Protein AF-A0A0N8R0T5-F1 (afdb_monomer_lite)

pLDDT: mean 90.36, std 12.37, range [41.5, 98.25]

Secondary structure (DSSP, 8-state):
---------PPPPP-HHHHHHHHHHHHHHHHHHHHHHHHHHHHHHHHHHHHHHHHHHHHHHHHHHHHHHHHHHHHHHHHHHHTT----HHHHHHHHHHHHHHHHHHHHHHHHHHHHHHHHHHHHHHHHHHHHHHHHHHHHHHHHHHHHHHH-

Structure (mmCIF, N/CA/C/O backbone):
data_AF-A0A0N8R0T5-F1
#
_entry.id   AF-A0A0N8R0T5-F1
#
loop_
_atom_site.group_PDB
_atom_site.id
_atom_site.type_symbol
_atom_site.label_atom_id
_atom_site.label_alt_id
_atom_site.label_comp_id
_atom_site.label_asym_id
_atom_site.label_entity_id
_atom_site.label_seq_id
_atom_site.pdbx_PDB_ins_code
_atom_site.Cartn_x
_atom_site.Cartn_y
_atom_site.Cartn_z
_atom_site.occupancy
_atom_site.B_iso_or_equiv
_atom_site.auth_seq_id
_atom_site.auth_comp_id
_atom_site.auth_asym_id
_atom_site.auth_atom_id
_atom_site.pdbx_PDB_model_num
ATOM 1 N N . MET A 1 1 ? 52.052 23.004 -70.214 1.00 41.81 1 MET A N 1
ATOM 2 C CA . MET A 1 1 ? 50.872 22.928 -69.325 1.00 41.81 1 MET A CA 1
ATOM 3 C C . MET A 1 1 ? 50.518 21.465 -69.093 1.00 41.81 1 MET A C 1
ATOM 5 O O . MET A 1 1 ? 50.104 20.808 -70.036 1.00 41.81 1 MET A O 1
ATOM 9 N N . ARG A 1 2 ? 50.732 20.924 -67.887 1.00 41.50 2 ARG A N 1
ATOM 10 C CA . ARG A 1 2 ? 50.269 19.575 -67.515 1.00 41.50 2 ARG A CA 1
ATOM 11 C C . ARG A 1 2 ? 49.044 19.740 -66.617 1.00 41.50 2 ARG A C 1
ATOM 13 O O . ARG A 1 2 ? 49.175 20.275 -65.520 1.00 41.50 2 ARG A O 1
ATOM 20 N N . ARG A 1 3 ? 47.863 19.347 -67.105 1.00 49.53 3 ARG A N 1
ATOM 21 C CA . ARG A 1 3 ? 46.640 19.275 -66.293 1.00 49.53 3 ARG A CA 1
ATOM 22 C C . ARG A 1 3 ? 46.855 18.196 -65.230 1.00 49.53 3 ARG A C 1
ATOM 24 O O . ARG A 1 3 ? 47.060 17.038 -65.580 1.00 49.53 3 ARG A O 1
ATOM 31 N N . ARG A 1 4 ? 46.858 18.582 -63.952 1.00 48.84 4 ARG A N 1
ATOM 32 C CA . ARG A 1 4 ? 46.723 17.628 -62.846 1.00 48.84 4 ARG A CA 1
ATOM 33 C C . ARG A 1 4 ? 45.284 17.127 -62.884 1.00 48.84 4 ARG A C 1
ATOM 35 O O . ARG A 1 4 ? 44.362 17.929 -62.780 1.00 48.84 4 ARG A O 1
ATOM 42 N N . VAL A 1 5 ? 45.116 15.831 -63.114 1.00 53.06 5 VAL A N 1
ATOM 43 C CA . VAL A 1 5 ? 43.836 15.147 -62.933 1.00 53.06 5 VAL A CA 1
ATOM 44 C C . VAL A 1 5 ? 43.548 15.203 -61.438 1.00 53.06 5 VAL A C 1
ATOM 46 O O . VAL A 1 5 ? 44.349 14.709 -60.645 1.00 53.06 5 VAL A O 1
ATOM 49 N N . ALA A 1 6 ? 42.475 15.893 -61.055 1.00 54.03 6 ALA A N 1
ATOM 50 C CA . ALA A 1 6 ? 41.943 15.792 -59.709 1.00 54.03 6 ALA A CA 1
ATOM 51 C C . ALA A 1 6 ? 41.453 14.351 -59.555 1.00 54.03 6 ALA A C 1
ATOM 53 O O . ALA A 1 6 ? 40.528 13.933 -60.247 1.00 54.03 6 ALA A O 1
ATOM 54 N N . VAL A 1 7 ? 42.150 13.574 -58.733 1.00 52.03 7 VAL A N 1
ATOM 55 C CA . VAL A 1 7 ? 41.613 12.315 -58.231 1.00 52.03 7 VAL A CA 1
ATOM 56 C C . VAL A 1 7 ? 40.496 12.736 -57.287 1.00 52.03 7 VAL A C 1
ATOM 58 O O . VAL A 1 7 ? 40.773 13.296 -56.230 1.00 52.03 7 VAL A O 1
ATOM 61 N N . GLU A 1 8 ? 39.247 12.578 -57.719 1.00 55.41 8 GLU A N 1
ATOM 62 C CA . GLU A 1 8 ? 38.118 12.566 -56.795 1.00 55.41 8 GLU A CA 1
ATOM 63 C C . GLU A 1 8 ? 38.372 11.394 -55.845 1.00 55.41 8 GLU A C 1
ATOM 65 O O . GLU A 1 8 ? 38.273 10.231 -56.238 1.00 55.41 8 GLU A O 1
ATOM 70 N N . GLU A 1 9 ? 38.807 11.695 -54.620 1.00 52.06 9 GLU A N 1
ATOM 71 C CA . GLU A 1 9 ? 38.761 10.733 -53.525 1.00 52.06 9 GLU A CA 1
ATOM 72 C C . GLU A 1 9 ? 37.296 10.324 -53.383 1.00 52.06 9 GLU A C 1
ATOM 74 O O . GLU A 1 9 ? 36.456 11.116 -52.952 1.00 52.06 9 GLU A O 1
ATOM 79 N N . ALA A 1 10 ? 36.978 9.107 -53.831 1.00 58.31 10 ALA A N 1
ATOM 80 C CA . ALA A 1 10 ? 35.689 8.497 -53.569 1.00 58.31 10 ALA A CA 1
ATOM 81 C C . ALA A 1 10 ? 35.437 8.589 -52.061 1.00 58.31 10 ALA A C 1
ATOM 83 O O . ALA A 1 10 ? 36.314 8.242 -51.263 1.00 58.31 10 ALA A O 1
ATOM 84 N N . ALA A 1 11 ? 34.268 9.113 -51.684 1.00 60.59 11 ALA A N 1
ATOM 85 C CA . ALA A 1 11 ? 33.864 9.173 -50.289 1.00 60.59 11 ALA A CA 1
ATOM 86 C C . ALA A 1 11 ? 34.040 7.774 -49.670 1.00 60.59 11 ALA A C 1
ATOM 88 O O . ALA A 1 11 ? 33.694 6.792 -50.331 1.00 60.59 11 ALA A O 1
ATOM 89 N N . PRO A 1 12 ? 34.614 7.666 -48.459 1.00 63.25 12 PRO A N 1
ATOM 90 C CA . PRO A 1 12 ? 34.805 6.372 -47.821 1.00 63.25 12 PRO A CA 1
ATOM 91 C C . PRO A 1 12 ? 33.465 5.635 -47.758 1.00 63.25 12 PRO A C 1
ATOM 93 O O . PRO A 1 12 ? 32.449 6.243 -47.411 1.00 63.25 12 PRO A O 1
ATOM 96 N N . ASP A 1 13 ? 33.474 4.349 -48.117 1.00 65.69 13 ASP A N 1
ATOM 97 C CA . ASP A 1 13 ? 32.289 3.498 -48.025 1.00 65.69 13 ASP A CA 1
ATOM 98 C C . ASP A 1 13 ? 31.698 3.586 -46.604 1.00 65.69 13 ASP A C 1
ATOM 100 O O . ASP A 1 13 ? 32.456 3.647 -45.626 1.00 65.69 13 ASP A O 1
ATOM 104 N N . PRO A 1 14 ? 30.360 3.629 -46.466 1.00 69.56 14 PRO A N 1
ATOM 105 C CA . PRO A 1 14 ? 29.713 3.727 -45.165 1.00 69.56 14 PRO A CA 1
ATOM 106 C C . PRO A 1 14 ? 30.137 2.554 -44.274 1.00 69.56 14 PRO A C 1
ATOM 108 O O . PRO A 1 14 ? 30.168 1.406 -44.717 1.00 69.56 14 PRO A O 1
ATOM 111 N N . ASP A 1 15 ? 30.488 2.850 -43.019 1.00 84.69 15 ASP A N 1
ATOM 112 C CA . ASP A 1 15 ? 30.869 1.831 -42.043 1.00 84.69 15 ASP A CA 1
ATOM 113 C C . ASP A 1 15 ? 29.647 0.943 -41.732 1.00 84.69 15 ASP A C 1
ATOM 115 O O . ASP A 1 15 ? 28.716 1.399 -41.057 1.00 84.69 15 ASP A O 1
ATOM 119 N N . PRO A 1 16 ? 29.637 -0.334 -42.160 1.00 85.50 16 PRO A N 1
ATOM 120 C CA . PRO A 1 16 ? 28.480 -1.209 -41.990 1.00 85.50 16 PRO A CA 1
ATOM 121 C C . PRO A 1 16 ? 28.157 -1.472 -40.512 1.00 85.50 16 PRO A C 1
ATOM 123 O O . PRO A 1 16 ? 27.024 -1.818 -40.174 1.00 85.50 16 PRO A O 1
ATOM 126 N N . GLN A 1 17 ? 29.129 -1.305 -39.606 1.00 86.69 17 GLN A N 1
ATOM 127 C CA . GLN A 1 17 ? 28.897 -1.429 -38.167 1.00 86.69 17 GLN A CA 1
ATOM 128 C C . GLN A 1 17 ? 28.142 -0.218 -37.617 1.00 86.69 17 GLN A C 1
ATOM 130 O O . GLN A 1 17 ? 27.284 -0.372 -36.744 1.00 86.69 17 GLN A O 1
ATOM 135 N N . ARG A 1 18 ? 28.419 0.979 -38.146 1.00 88.50 18 ARG A N 1
ATOM 136 C CA . ARG A 1 18 ? 27.694 2.207 -37.802 1.00 88.50 18 ARG A CA 1
ATOM 137 C C . ARG A 1 18 ? 26.241 2.122 -38.260 1.00 88.50 18 ARG A C 1
ATOM 139 O O . ARG A 1 18 ? 25.353 2.412 -37.461 1.00 88.50 18 ARG A O 1
ATOM 146 N N . ASP A 1 19 ? 25.996 1.657 -39.482 1.00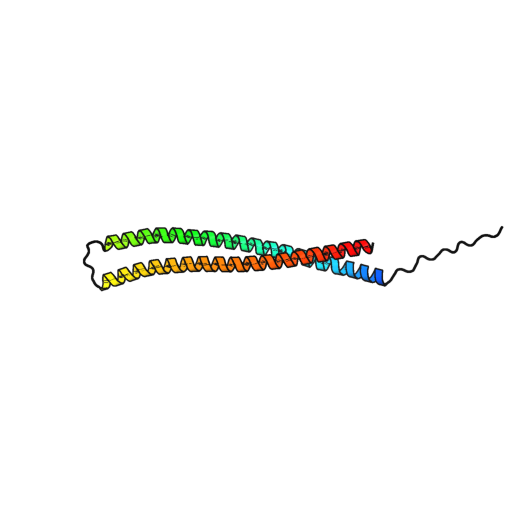 88.88 19 ASP A N 1
ATOM 147 C CA . ASP A 1 19 ? 24.640 1.510 -40.026 1.00 88.88 19 ASP A CA 1
ATOM 148 C C . ASP A 1 19 ? 23.815 0.493 -39.226 1.00 88.88 19 ASP A C 1
ATOM 150 O O . ASP A 1 19 ? 22.692 0.785 -38.808 1.00 88.88 19 ASP A O 1
ATOM 154 N N . ALA A 1 20 ? 24.407 -0.658 -38.887 1.00 91.31 20 ALA A N 1
ATOM 155 C CA . ALA A 1 20 ? 23.764 -1.647 -38.024 1.00 91.31 20 ALA A CA 1
ATOM 156 C C . ALA A 1 20 ? 23.421 -1.077 -36.633 1.00 91.31 20 ALA A C 1
ATOM 158 O O . ALA A 1 20 ? 22.355 -1.361 -36.082 1.00 91.31 20 ALA A O 1
ATOM 159 N N . LEU A 1 21 ? 24.294 -0.246 -36.049 1.00 92.38 21 LEU A N 1
ATOM 160 C CA . LEU A 1 21 ? 24.018 0.421 -34.773 1.00 92.38 21 LEU A CA 1
ATOM 161 C C . LEU A 1 21 ? 22.876 1.439 -34.886 1.00 92.38 21 LEU A C 1
ATOM 163 O O . LEU A 1 21 ? 22.040 1.504 -33.982 1.00 92.38 21 LEU A O 1
ATOM 167 N N . VAL A 1 22 ? 22.804 2.199 -35.982 1.00 93.62 22 VAL A N 1
ATOM 168 C CA . VAL A 1 22 ? 21.697 3.131 -36.250 1.00 93.62 22 VAL A CA 1
ATOM 169 C C . VAL A 1 22 ? 20.369 2.378 -36.341 1.00 93.62 22 VAL A C 1
ATOM 171 O O . VAL A 1 22 ? 19.400 2.775 -35.689 1.00 93.62 22 VAL A O 1
ATOM 174 N N . GLU A 1 23 ? 20.327 1.257 -37.064 1.00 93.81 23 GLU A N 1
ATOM 175 C CA . GLU A 1 23 ? 19.136 0.406 -37.154 1.00 93.81 23 GLU A CA 1
ATOM 176 C C . GLU A 1 23 ? 18.722 -0.151 -35.786 1.00 93.81 23 GLU A C 1
ATOM 178 O O . GLU A 1 23 ? 17.553 -0.070 -35.399 1.00 93.81 23 GLU A O 1
ATOM 183 N N . VAL A 1 24 ? 19.677 -0.655 -34.998 1.00 94.56 24 VAL A N 1
ATOM 184 C CA . VAL A 1 24 ? 19.407 -1.160 -33.643 1.00 94.56 24 VAL A CA 1
ATOM 185 C C . VAL A 1 24 ? 18.849 -0.057 -32.738 1.00 94.56 24 VAL A C 1
ATOM 187 O O . VAL A 1 24 ? 17.884 -0.290 -32.005 1.00 94.56 24 VAL A O 1
ATOM 190 N N . VAL A 1 25 ? 19.406 1.155 -32.787 1.00 94.69 25 VAL A N 1
ATOM 191 C CA . VAL A 1 25 ? 18.906 2.303 -32.014 1.00 94.69 25 VAL A CA 1
ATOM 192 C C . VAL A 1 25 ? 17.495 2.694 -32.465 1.00 94.69 25 VAL A C 1
ATOM 194 O O . VAL A 1 25 ? 16.630 2.928 -31.612 1.00 94.69 25 VAL A O 1
ATOM 197 N N . ALA A 1 26 ? 17.230 2.710 -33.773 1.00 94.62 26 ALA A N 1
ATOM 198 C CA . ALA A 1 26 ? 15.909 2.995 -34.329 1.00 94.62 26 ALA A CA 1
ATOM 199 C C . ALA A 1 26 ? 14.858 1.965 -33.876 1.00 94.62 26 ALA A C 1
ATOM 201 O O . ALA A 1 26 ? 13.737 2.343 -33.534 1.00 94.62 26 ALA A O 1
ATOM 202 N N . LEU A 1 27 ? 15.230 0.685 -33.785 1.00 96.06 27 LEU A N 1
ATOM 203 C CA . LEU A 1 27 ? 14.354 -0.388 -33.305 1.00 96.06 27 LEU A CA 1
ATOM 204 C C . LEU A 1 27 ? 14.127 -0.350 -31.784 1.00 96.06 27 LEU A C 1
ATOM 206 O O . LEU A 1 27 ? 13.003 -0.534 -31.312 1.00 96.06 27 LEU A O 1
ATOM 210 N N . LEU A 1 28 ? 15.177 -0.117 -30.990 1.00 95.94 28 LEU A N 1
ATOM 211 C CA . LEU A 1 28 ? 15.097 -0.183 -29.525 1.00 95.94 28 LEU A CA 1
ATOM 212 C C . LEU A 1 28 ? 14.408 1.028 -28.891 1.00 95.94 28 LEU A C 1
ATOM 214 O O . LEU A 1 28 ? 13.765 0.880 -27.847 1.00 95.94 28 LEU A O 1
ATOM 218 N N . THR A 1 29 ? 14.530 2.212 -29.493 1.00 95.81 29 THR A N 1
ATOM 219 C CA . THR A 1 29 ? 13.958 3.460 -28.960 1.00 95.81 29 THR A CA 1
ATOM 220 C C . THR A 1 29 ? 12.446 3.360 -28.696 1.00 95.81 29 THR A C 1
ATOM 222 O O . THR A 1 29 ? 12.052 3.489 -27.532 1.00 95.81 29 THR A O 1
ATOM 225 N N . PRO A 1 30 ? 11.583 3.037 -29.684 1.00 97.06 30 PRO A N 1
ATOM 226 C CA . PRO A 1 30 ? 10.135 2.977 -29.463 1.00 97.06 30 PRO A CA 1
ATOM 227 C C . PRO A 1 30 ? 9.728 1.883 -28.464 1.00 97.06 30 PRO A C 1
ATOM 229 O O . PRO A 1 30 ? 8.780 2.053 -27.692 1.00 97.06 30 PRO A O 1
ATOM 232 N N . LEU A 1 31 ? 10.461 0.763 -28.417 1.00 96.56 31 LEU A N 1
ATOM 233 C CA . LEU A 1 31 ? 10.217 -0.307 -27.445 1.00 96.56 31 LEU A CA 1
ATOM 234 C C . LEU A 1 31 ? 10.471 0.170 -26.010 1.00 96.56 31 LEU A C 1
ATOM 236 O O . LEU A 1 31 ? 9.667 -0.089 -25.107 1.00 96.56 31 LEU A O 1
ATOM 240 N N . ARG A 1 32 ? 11.569 0.899 -25.792 1.00 96.50 32 ARG A N 1
ATOM 241 C CA . ARG A 1 32 ? 11.909 1.447 -24.475 1.00 96.50 32 ARG A CA 1
ATOM 242 C C . ARG A 1 32 ? 11.005 2.607 -24.073 1.00 96.50 32 ARG A C 1
ATOM 244 O O . ARG A 1 32 ? 10.645 2.693 -22.901 1.00 96.50 32 ARG A O 1
ATOM 251 N N . GLU A 1 33 ? 10.568 3.441 -25.013 1.00 97.38 33 GLU A N 1
ATOM 252 C CA . GLU A 1 33 ? 9.568 4.485 -24.755 1.00 97.38 33 GLU A CA 1
ATOM 253 C C . GLU A 1 33 ? 8.236 3.881 -24.318 1.00 97.38 33 GLU A C 1
ATOM 255 O O . GLU A 1 33 ? 7.663 4.302 -23.311 1.00 97.38 33 GLU A O 1
ATOM 260 N N . ARG A 1 34 ? 7.776 2.825 -25.000 1.00 97.62 34 ARG A N 1
ATOM 261 C CA . ARG A 1 34 ? 6.574 2.089 -24.596 1.00 97.62 34 ARG A CA 1
ATOM 262 C C . ARG A 1 34 ? 6.716 1.509 -23.189 1.00 97.62 34 ARG A C 1
ATOM 264 O O . ARG A 1 34 ? 5.780 1.619 -22.395 1.00 97.62 34 ARG A O 1
ATOM 271 N N . ARG A 1 35 ? 7.872 0.919 -22.859 1.00 96.62 35 ARG A N 1
ATOM 272 C CA . ARG A 1 35 ? 8.141 0.396 -21.508 1.00 96.62 35 ARG A CA 1
ATOM 273 C C . ARG A 1 35 ? 8.125 1.511 -20.461 1.00 96.62 35 ARG A C 1
ATOM 275 O O . ARG A 1 35 ? 7.453 1.343 -19.446 1.00 96.62 35 ARG A O 1
ATOM 282 N N . LYS A 1 36 ? 8.782 2.646 -20.722 1.00 97.56 36 LYS A N 1
ATOM 283 C CA . LYS A 1 36 ? 8.767 3.826 -19.843 1.00 97.56 36 LYS A CA 1
ATOM 284 C C . LYS A 1 36 ? 7.336 4.305 -19.595 1.00 97.56 36 LYS A C 1
ATOM 286 O O . LYS A 1 36 ? 6.925 4.405 -18.447 1.00 97.56 36 LYS A O 1
ATOM 291 N N . ASN A 1 37 ? 6.552 4.511 -20.653 1.00 97.88 37 ASN A N 1
ATOM 292 C CA . ASN A 1 37 ? 5.168 4.981 -20.546 1.00 97.88 37 ASN A CA 1
ATOM 293 C C . ASN A 1 37 ? 4.287 3.995 -19.757 1.00 97.88 37 ASN A C 1
ATOM 295 O O . ASN A 1 37 ? 3.426 4.403 -18.983 1.00 97.88 37 ASN A O 1
ATOM 299 N N . SER A 1 38 ? 4.508 2.687 -19.925 1.00 98.06 38 SER A N 1
ATOM 300 C CA . SER A 1 38 ? 3.826 1.664 -19.126 1.00 98.06 38 SER A CA 1
ATOM 301 C C . SER A 1 38 ? 4.198 1.746 -17.644 1.00 98.06 38 SER A C 1
ATOM 303 O O . SER A 1 38 ? 3.324 1.575 -16.799 1.00 98.06 38 SER A O 1
ATOM 305 N N . LEU A 1 39 ? 5.468 1.994 -17.319 1.00 97.94 39 LEU A N 1
ATOM 306 C CA . LEU A 1 39 ? 5.926 2.155 -15.939 1.00 97.94 39 LEU A CA 1
ATOM 307 C C . LEU A 1 39 ? 5.415 3.457 -15.314 1.00 97.94 39 LEU A C 1
ATOM 309 O O . LEU A 1 39 ? 5.032 3.452 -14.153 1.00 97.94 39 LEU A O 1
ATOM 313 N N . GLU A 1 40 ? 5.326 4.546 -16.079 1.00 98.06 40 GLU A N 1
ATOM 314 C CA . GLU A 1 40 ? 4.719 5.803 -15.620 1.00 98.06 40 GLU A CA 1
ATOM 315 C C . GLU A 1 40 ? 3.245 5.621 -15.244 1.00 98.06 40 GLU A C 1
ATOM 317 O O . GLU A 1 40 ? 2.808 6.154 -14.226 1.00 98.06 40 GLU A O 1
ATOM 322 N N . ARG A 1 41 ? 2.486 4.845 -16.031 1.00 98.19 41 ARG A N 1
ATOM 323 C CA . ARG A 1 41 ? 1.096 4.491 -15.696 1.00 98.19 41 ARG A CA 1
ATOM 324 C C . ARG A 1 41 ? 1.025 3.688 -14.405 1.00 98.19 41 ARG A C 1
ATOM 326 O O . ARG A 1 41 ? 0.312 4.098 -13.498 1.00 98.19 41 ARG A O 1
ATOM 333 N N . ARG A 1 42 ? 1.841 2.636 -14.283 1.00 97.56 42 ARG A N 1
ATOM 334 C CA . ARG A 1 42 ? 1.920 1.837 -13.052 1.00 97.56 42 ARG A CA 1
ATOM 335 C C . ARG A 1 42 ? 2.276 2.701 -11.841 1.00 97.56 42 ARG A C 1
ATOM 337 O O . ARG A 1 42 ? 1.597 2.618 -10.836 1.00 97.56 42 ARG A O 1
ATOM 344 N N . CYS A 1 43 ? 3.259 3.601 -11.935 1.00 97.44 43 CYS A N 1
ATOM 345 C CA . CYS A 1 43 ? 3.580 4.531 -10.843 1.00 97.44 43 CYS A CA 1
ATOM 346 C C . CYS A 1 43 ? 2.368 5.361 -10.389 1.00 97.44 43 CYS A C 1
ATOM 348 O O . CYS A 1 43 ? 2.204 5.584 -9.193 1.00 97.44 43 CYS A O 1
ATOM 350 N N . ARG A 1 44 ? 1.536 5.835 -11.327 1.00 97.56 44 ARG A N 1
ATOM 351 C CA . ARG A 1 44 ? 0.313 6.585 -10.995 1.00 97.56 44 ARG A CA 1
ATOM 352 C C . ARG A 1 44 ? -0.713 5.690 -10.308 1.00 97.56 44 ARG A C 1
ATOM 354 O O . ARG A 1 44 ? -1.240 6.083 -9.278 1.00 97.56 44 ARG A O 1
ATOM 361 N N . GLU A 1 45 ? -0.934 4.490 -10.834 1.00 97.44 45 GLU A N 1
ATOM 362 C CA . GLU A 1 45 ? -1.853 3.500 -10.258 1.00 97.44 45 GLU A CA 1
ATOM 363 C C . GLU A 1 45 ? -1.446 3.112 -8.826 1.00 97.44 45 GLU A C 1
ATOM 365 O O . GLU A 1 45 ? -2.275 3.133 -7.919 1.00 97.44 45 GLU A O 1
ATOM 370 N N . GLU A 1 46 ? -0.159 2.833 -8.595 1.00 97.00 46 GLU A N 1
ATOM 371 C CA . GLU A 1 46 ? 0.373 2.516 -7.264 1.00 97.00 46 GLU A CA 1
ATOM 372 C C . GLU A 1 46 ? 0.184 3.694 -6.292 1.00 97.00 46 GLU A C 1
ATOM 374 O O . GLU A 1 46 ? -0.193 3.491 -5.137 1.00 97.00 46 GLU A O 1
ATOM 379 N N . GLN A 1 47 ? 0.394 4.931 -6.758 1.00 96.88 47 GLN A N 1
ATOM 380 C CA . GLN A 1 47 ? 0.205 6.137 -5.950 1.00 96.88 47 GLN A CA 1
ATOM 381 C C . GLN A 1 47 ? -1.272 6.385 -5.612 1.00 96.88 47 GLN A C 1
ATOM 383 O O . GLN A 1 47 ? -1.589 6.713 -4.470 1.00 96.88 47 GLN A O 1
ATOM 388 N N . GLU A 1 48 ? -2.177 6.205 -6.576 1.00 97.75 48 GLU A N 1
ATOM 389 C CA . GLU A 1 48 ? -3.621 6.282 -6.340 1.00 97.75 48 GLU A CA 1
ATOM 390 C C . GLU A 1 48 ? -4.070 5.232 -5.322 1.00 97.75 48 GLU A C 1
ATOM 392 O O . GLU A 1 48 ? -4.868 5.532 -4.432 1.00 97.75 48 GLU A O 1
ATOM 397 N N . GLN A 1 49 ? -3.536 4.013 -5.418 1.00 96.81 49 GLN A N 1
ATOM 398 C CA . GLN A 1 49 ? -3.851 2.945 -4.480 1.00 96.81 49 GLN A CA 1
ATOM 399 C C . GLN A 1 49 ? -3.375 3.277 -3.060 1.00 96.81 49 GLN A C 1
ATOM 401 O O . GLN A 1 49 ? -4.137 3.088 -2.115 1.00 96.81 49 GLN A O 1
ATOM 406 N N . ILE A 1 50 ? -2.171 3.839 -2.904 1.00 98.19 50 ILE A N 1
ATOM 407 C CA . ILE A 1 50 ? -1.678 4.340 -1.610 1.00 98.19 50 ILE A CA 1
ATOM 408 C C . ILE A 1 50 ? -2.648 5.373 -1.028 1.00 98.19 50 ILE A C 1
ATOM 410 O O . ILE A 1 50 ? -3.035 5.251 0.132 1.00 98.19 50 ILE A O 1
ATOM 414 N N . SER A 1 51 ? -3.090 6.351 -1.824 1.00 97.94 51 SER A N 1
ATOM 415 C CA . SER A 1 51 ? -4.031 7.378 -1.357 1.00 97.94 51 SER A CA 1
ATOM 416 C C . SER A 1 51 ? -5.384 6.797 -0.940 1.00 97.94 51 SER A C 1
ATOM 418 O O . SER A 1 51 ? -5.940 7.205 0.077 1.00 97.94 51 SER A O 1
ATOM 420 N N . ARG A 1 52 ? -5.906 5.806 -1.674 1.00 97.69 52 ARG A N 1
ATOM 421 C CA . ARG A 1 52 ? -7.143 5.102 -1.289 1.00 97.69 52 ARG A CA 1
ATOM 422 C C . ARG A 1 52 ? -6.985 4.350 0.030 1.00 97.69 52 ARG A C 1
ATOM 424 O O . ARG A 1 52 ? -7.890 4.378 0.855 1.00 97.69 52 ARG A O 1
ATOM 431 N N . MET A 1 53 ? -5.846 3.695 0.235 1.00 97.38 53 MET A N 1
ATOM 432 C CA . MET A 1 53 ? -5.567 2.962 1.471 1.00 97.38 53 MET A CA 1
ATOM 433 C C . MET A 1 53 ? -5.391 3.895 2.667 1.00 97.38 53 MET A C 1
ATOM 435 O O . MET A 1 53 ? -5.887 3.589 3.744 1.00 97.38 53 MET A O 1
ATOM 439 N N . GLN A 1 54 ? -4.750 5.049 2.475 1.00 98.06 54 GLN A N 1
ATOM 440 C CA . GLN A 1 54 ? -4.659 6.088 3.505 1.00 98.06 5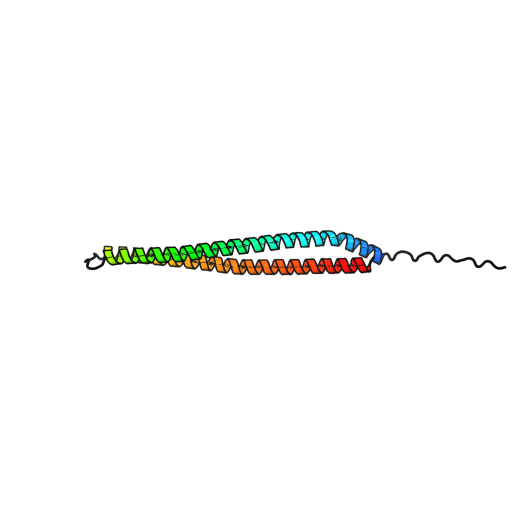4 GLN A CA 1
ATOM 441 C C . GLN A 1 54 ? -6.050 6.572 3.926 1.00 98.06 54 GLN A C 1
ATOM 443 O O . GLN A 1 54 ? -6.349 6.576 5.115 1.00 98.06 54 GLN A O 1
ATOM 448 N N . ALA A 1 55 ? -6.933 6.862 2.966 1.00 97.94 55 ALA A N 1
ATOM 449 C CA . ALA A 1 55 ? -8.315 7.230 3.268 1.00 97.94 55 ALA A CA 1
ATOM 450 C C . ALA A 1 55 ? -9.077 6.110 4.006 1.00 97.94 55 ALA A C 1
ATOM 452 O O . ALA A 1 55 ? -9.848 6.382 4.921 1.00 97.94 55 ALA A O 1
ATOM 453 N N . ALA A 1 56 ? -8.851 4.842 3.646 1.00 97.38 56 ALA A N 1
ATOM 454 C CA . ALA A 1 56 ? -9.455 3.708 4.347 1.00 97.38 56 ALA A CA 1
ATOM 455 C C . ALA A 1 56 ? -8.953 3.574 5.797 1.00 97.38 56 ALA A C 1
ATOM 457 O O . ALA A 1 56 ? -9.744 3.277 6.688 1.00 97.38 56 ALA A O 1
ATOM 458 N N . ILE A 1 57 ? -7.663 3.826 6.045 1.00 97.94 57 ILE A N 1
ATOM 459 C CA . ILE A 1 57 ? -7.093 3.850 7.400 1.00 97.94 57 ILE A CA 1
ATOM 460 C C . ILE A 1 57 ? -7.714 4.983 8.217 1.00 97.94 57 ILE A C 1
ATOM 462 O O . ILE A 1 57 ? -8.162 4.732 9.331 1.00 97.94 57 ILE A O 1
ATOM 466 N N . GLU A 1 58 ? -7.809 6.192 7.659 1.00 97.44 58 GLU A N 1
ATOM 467 C CA . GLU A 1 58 ? -8.436 7.336 8.334 1.00 97.44 58 GLU A CA 1
ATOM 468 C C . GLU A 1 58 ? -9.887 7.033 8.739 1.00 97.44 58 GLU A C 1
ATOM 470 O O . GLU A 1 58 ? -10.299 7.342 9.857 1.00 97.44 58 GLU A O 1
ATOM 475 N N . LEU A 1 59 ? -10.656 6.386 7.859 1.00 97.50 59 LEU A N 1
ATOM 476 C CA . LEU A 1 59 ? -12.022 5.955 8.165 1.00 97.50 59 LEU A CA 1
ATOM 477 C C . LEU A 1 59 ? -12.050 4.895 9.276 1.00 97.50 59 LEU A C 1
ATOM 479 O O . LEU A 1 59 ? -12.811 5.039 10.230 1.00 97.50 59 LEU A O 1
ATOM 483 N N . ALA A 1 60 ? -11.193 3.874 9.210 1.00 96.31 60 ALA A N 1
ATOM 484 C CA . ALA A 1 60 ? -11.118 2.836 10.241 1.00 96.31 60 ALA A CA 1
ATOM 485 C C . ALA A 1 60 ? -10.699 3.401 11.615 1.00 96.31 60 ALA A C 1
ATOM 487 O O . ALA A 1 60 ? -11.171 2.952 12.661 1.00 96.31 60 ALA A O 1
ATOM 488 N N . GLU A 1 61 ? -9.821 4.406 11.635 1.00 95.81 61 GLU A N 1
ATOM 489 C CA . GLU A 1 61 ? -9.436 5.121 12.853 1.00 95.81 61 GLU A CA 1
ATOM 490 C C . GLU A 1 61 ? -10.599 5.940 13.427 1.00 95.81 61 GLU A C 1
ATOM 492 O O . GLU A 1 61 ? -10.815 5.928 14.642 1.00 95.81 61 GLU A O 1
ATOM 497 N N . GLN A 1 62 ? -11.388 6.601 12.576 1.00 96.31 62 GLN A N 1
ATOM 498 C CA . GLN A 1 62 ? -12.607 7.300 12.997 1.00 96.31 62 GLN A CA 1
ATOM 499 C C . GLN A 1 62 ? -13.634 6.326 13.585 1.00 96.31 62 GLN A C 1
ATOM 501 O O . GLN A 1 62 ? -14.172 6.584 14.662 1.00 96.31 62 GLN A O 1
ATOM 506 N N . GLU A 1 63 ? -13.849 5.179 12.940 1.00 94.88 63 GLU A N 1
ATOM 507 C CA . GLU A 1 63 ? -14.722 4.118 13.451 1.00 94.88 63 GLU A CA 1
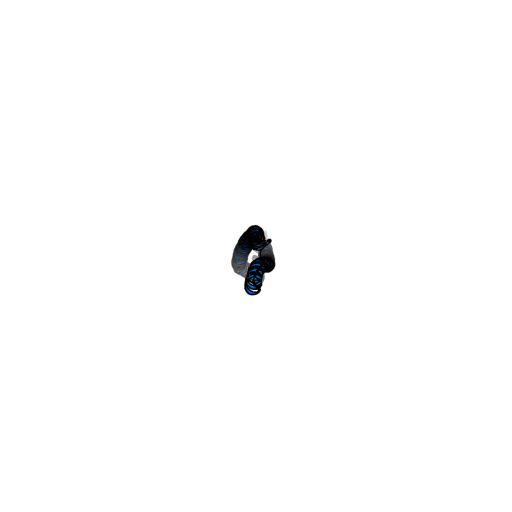ATOM 508 C C . GLU A 1 63 ? -14.259 3.614 14.823 1.00 94.88 63 GLU A C 1
ATOM 510 O O . GLU A 1 63 ? -15.080 3.462 15.726 1.00 94.88 63 GLU A O 1
ATOM 515 N N . CYS A 1 64 ? -12.950 3.436 15.034 1.00 94.69 64 CYS A N 1
ATOM 516 C CA . CYS A 1 64 ? -12.398 3.079 16.344 1.00 94.69 64 CYS A CA 1
ATOM 517 C C . CYS A 1 64 ? -12.715 4.122 17.428 1.00 94.69 64 CYS A C 1
ATOM 519 O O . CYS A 1 64 ? -12.982 3.765 18.580 1.00 94.69 64 CYS A O 1
ATOM 521 N N . VAL A 1 65 ? -12.647 5.414 17.091 1.00 94.94 65 VAL A N 1
ATOM 522 C CA . VAL A 1 65 ? -12.928 6.508 18.033 1.00 94.94 65 VAL A CA 1
ATOM 523 C C . VAL A 1 65 ? -14.413 6.557 18.388 1.00 94.94 65 VAL A C 1
ATOM 525 O O . VAL A 1 65 ? -14.752 6.671 19.572 1.00 94.94 65 VAL A O 1
ATOM 528 N N . GLU A 1 66 ? -15.289 6.446 17.392 1.00 94.81 66 GLU A N 1
ATOM 529 C CA . GLU A 1 66 ? -16.738 6.439 17.604 1.00 94.81 66 GLU A CA 1
ATOM 530 C C . GLU A 1 66 ? -17.193 5.194 18.374 1.00 94.81 66 GLU A C 1
ATOM 532 O O . GLU A 1 66 ? -17.948 5.315 19.341 1.00 94.81 66 GLU A O 1
ATOM 537 N N . ASP A 1 67 ? -16.657 4.015 18.050 1.00 94.06 67 ASP A N 1
ATOM 538 C CA . ASP A 1 67 ? -16.947 2.777 18.779 1.00 94.06 67 ASP A CA 1
ATOM 539 C C . ASP A 1 67 ? -16.511 2.880 20.247 1.00 94.06 67 ASP A C 1
ATOM 541 O O . ASP A 1 67 ? -17.277 2.571 21.156 1.00 94.06 67 ASP A O 1
ATOM 545 N N . LEU A 1 68 ? -15.332 3.446 20.521 1.00 93.50 68 LEU A N 1
ATOM 546 C CA . LEU A 1 68 ? -14.871 3.692 21.889 1.00 93.50 68 LEU A CA 1
ATOM 547 C C . LEU A 1 68 ? -15.771 4.686 22.643 1.00 93.50 68 LEU A C 1
ATOM 549 O O . LEU A 1 68 ? -15.959 4.565 23.862 1.00 93.50 68 LEU A O 1
ATOM 553 N N . ARG A 1 69 ? -16.343 5.678 21.952 1.00 94.50 69 ARG A N 1
ATOM 554 C CA . ARG A 1 69 ? -17.321 6.603 22.539 1.00 94.50 69 ARG A CA 1
ATOM 555 C C . ARG A 1 69 ? -18.620 5.875 22.884 1.00 94.50 69 ARG A C 1
ATOM 557 O O . ARG A 1 69 ? -19.104 6.039 24.007 1.00 94.50 69 ARG A O 1
ATOM 564 N N . GLN A 1 70 ? -19.148 5.077 21.959 1.00 93.12 70 GLN A N 1
ATOM 565 C CA . GLN A 1 70 ? -20.360 4.283 22.151 1.00 93.12 70 GLN A CA 1
ATOM 566 C C . GLN A 1 70 ? -20.175 3.261 23.279 1.00 93.12 70 GLN A C 1
ATOM 568 O O . GLN A 1 70 ? -20.950 3.251 24.234 1.00 93.12 70 GLN A O 1
ATOM 573 N N . GLN A 1 71 ? -19.070 2.518 23.261 1.00 92.81 71 GLN A N 1
ATOM 574 C CA . GLN A 1 71 ? -18.693 1.562 24.296 1.00 92.81 71 GLN A CA 1
ATOM 575 C C . GLN A 1 71 ? -18.686 2.210 25.685 1.00 92.81 71 GLN A C 1
ATOM 577 O O . GLN A 1 71 ? -19.216 1.656 26.644 1.00 92.81 71 GLN A O 1
ATOM 582 N N . ARG A 1 72 ? -18.118 3.414 25.834 1.00 93.50 72 ARG A N 1
ATOM 583 C CA . ARG A 1 72 ? -18.131 4.131 27.123 1.00 93.50 72 ARG A CA 1
ATOM 584 C C . ARG A 1 72 ? -19.544 4.469 27.599 1.00 93.50 72 ARG A C 1
ATOM 586 O O . ARG A 1 72 ? -19.761 4.512 28.808 1.00 93.50 72 ARG A O 1
ATOM 593 N N . GLN A 1 73 ? -20.475 4.763 26.695 1.00 94.44 73 GLN A N 1
ATOM 594 C CA . GLN A 1 73 ? -21.871 5.034 27.046 1.00 94.44 73 GLN A CA 1
ATOM 595 C C . GLN A 1 73 ? -22.597 3.747 27.443 1.00 94.44 73 GLN A C 1
ATOM 597 O O . GLN A 1 73 ? -23.255 3.721 28.481 1.00 94.44 73 GLN A O 1
ATOM 602 N N . GLU A 1 74 ? -22.410 2.674 26.679 1.00 91.56 74 GLU A N 1
ATOM 603 C CA . GLU A 1 74 ? -23.006 1.363 26.944 1.00 91.56 74 GLU A CA 1
ATOM 604 C C . GLU A 1 74 ? -22.501 0.776 28.264 1.00 91.56 74 GLU A C 1
ATOM 606 O O . GLU A 1 74 ? -23.307 0.402 29.111 1.00 91.56 74 GLU A O 1
ATOM 611 N N . ARG A 1 75 ? -21.188 0.828 28.528 1.00 91.88 75 ARG A N 1
ATOM 612 C CA . ARG A 1 75 ? -20.607 0.410 29.817 1.00 91.88 75 ARG A CA 1
ATOM 613 C C . ARG A 1 75 ? -21.167 1.198 31.000 1.00 91.88 75 ARG A C 1
ATOM 615 O O . ARG A 1 75 ? -21.435 0.621 32.051 1.00 91.88 75 ARG A O 1
ATOM 622 N N . LYS A 1 76 ? -21.374 2.513 30.848 1.00 92.31 76 LYS A N 1
ATOM 623 C CA . LYS A 1 76 ? -22.013 3.340 31.888 1.00 92.31 76 LYS A CA 1
ATOM 624 C C . LYS A 1 76 ? -23.464 2.926 32.123 1.00 92.31 76 LYS A C 1
ATOM 626 O O . LYS A 1 76 ? -23.871 2.817 33.273 1.00 92.31 76 LYS A O 1
ATOM 631 N N . ALA A 1 77 ? -24.230 2.686 31.060 1.00 90.75 77 ALA A N 1
ATOM 632 C CA . ALA A 1 77 ? -25.613 2.230 31.170 1.00 90.75 77 ALA A CA 1
ATOM 633 C C . ALA A 1 77 ? -25.702 0.850 31.845 1.00 90.75 77 ALA A C 1
ATOM 635 O O . ALA A 1 77 ? -26.512 0.669 32.751 1.00 90.75 77 ALA A O 1
ATOM 636 N N . LEU A 1 78 ? -24.827 -0.086 31.466 1.00 87.94 78 LEU A N 1
ATOM 637 C CA . LEU A 1 78 ? -24.723 -1.411 32.080 1.00 87.94 78 LEU A CA 1
ATOM 638 C C . LEU A 1 78 ? -24.358 -1.332 33.566 1.00 87.94 78 LEU A C 1
ATOM 640 O O . LEU A 1 78 ? -24.939 -2.045 34.381 1.00 87.94 78 LEU A O 1
ATOM 644 N N . ALA A 1 79 ? -23.426 -0.450 33.938 1.00 87.94 79 ALA A N 1
ATOM 645 C CA . ALA A 1 79 ? -23.062 -0.233 35.335 1.00 87.94 79 ALA A CA 1
ATOM 646 C C . ALA A 1 79 ? -24.244 0.314 36.155 1.00 87.94 79 ALA A C 1
ATOM 648 O O . ALA A 1 79 ? -24.539 -0.221 37.221 1.00 87.94 79 ALA A O 1
ATOM 649 N N . LEU A 1 80 ? -24.965 1.313 35.631 1.00 89.12 80 LEU A N 1
ATOM 650 C CA . LEU A 1 80 ? -26.140 1.901 36.291 1.00 89.12 80 LEU A CA 1
ATOM 651 C C . LEU A 1 80 ? -27.283 0.895 36.489 1.00 89.12 80 LEU A C 1
ATOM 653 O O . LEU A 1 80 ? -28.003 0.978 37.478 1.00 89.12 80 LEU A O 1
ATOM 657 N N . GLN A 1 81 ? -27.460 -0.061 35.573 1.00 84.56 81 GLN A N 1
ATOM 658 C CA . GLN A 1 81 ? -28.469 -1.118 35.720 1.00 84.56 81 GLN A CA 1
ATOM 659 C C . GLN A 1 81 ? -28.169 -2.061 36.893 1.00 84.56 81 GLN A C 1
ATOM 661 O O . GLN A 1 81 ? -29.094 -2.589 37.505 1.00 84.56 81 GLN A O 1
ATOM 666 N N . CYS A 1 82 ? -26.889 -2.272 37.202 1.00 81.00 82 CYS A N 1
ATOM 667 C CA . CYS A 1 82 ? -26.451 -3.225 38.221 1.00 81.00 82 CYS A CA 1
ATOM 668 C C . CYS A 1 82 ? -26.178 -2.561 39.582 1.00 81.00 82 CYS A C 1
ATOM 670 O O . CYS A 1 82 ? -26.072 -3.250 40.598 1.00 81.00 82 CYS A O 1
ATOM 672 N N . GLU A 1 83 ? -26.052 -1.233 39.624 1.00 85.06 83 GLU A N 1
ATOM 673 C CA . GLU A 1 83 ? -25.723 -0.492 40.839 1.00 85.06 83 GLU A CA 1
ATOM 674 C C . GLU A 1 83 ? -26.824 -0.645 41.904 1.00 85.06 83 GLU A C 1
ATOM 676 O O . GLU A 1 83 ? -27.990 -0.317 41.691 1.00 85.06 83 GLU A O 1
ATOM 681 N N . GLY A 1 84 ? -26.451 -1.184 43.069 1.00 79.88 84 GLY A N 1
ATOM 682 C CA . GLY A 1 84 ? -27.365 -1.388 44.197 1.00 79.88 84 GLY A CA 1
ATOM 683 C C . GLY A 1 84 ? -28.377 -2.529 44.028 1.00 79.88 84 GLY A C 1
ATOM 684 O O . GLY A 1 84 ? -29.223 -2.705 44.907 1.00 79.88 84 GLY A O 1
ATOM 685 N N . GLN A 1 85 ? -28.303 -3.320 42.951 1.00 83.06 85 GLN A N 1
ATOM 686 C CA . GLN A 1 85 ? -29.215 -4.443 42.719 1.00 83.06 85 GLN A CA 1
ATOM 687 C C . GLN A 1 85 ? -28.621 -5.785 43.164 1.00 83.06 85 GLN A C 1
ATOM 689 O O . GLN A 1 85 ? -27.459 -6.097 42.908 1.00 83.06 85 GLN A O 1
ATOM 694 N N . VAL A 1 86 ? -29.446 -6.627 43.794 1.00 82.00 86 VAL A N 1
ATOM 695 C CA . VAL A 1 86 ? -29.101 -8.033 44.043 1.00 82.00 86 VAL A CA 1
ATOM 696 C C . VAL A 1 86 ? -29.358 -8.816 42.760 1.00 82.00 86 VAL A C 1
ATOM 698 O O . VAL A 1 86 ? -30.505 -9.028 42.370 1.00 82.00 86 VAL A O 1
ATOM 701 N N . MET A 1 87 ? -28.286 -9.240 42.098 1.00 84.50 87 MET A N 1
ATOM 702 C CA . MET A 1 87 ? -28.365 -9.992 40.848 1.00 84.50 87 MET A CA 1
ATOM 703 C C . MET A 1 87 ? -28.311 -11.500 41.093 1.00 84.50 87 MET A C 1
ATOM 705 O O . MET A 1 87 ? -27.604 -11.987 41.976 1.00 84.50 87 MET A O 1
ATOM 709 N N . SER A 1 88 ? -29.028 -12.259 40.264 1.00 90.44 88 SER A N 1
ATOM 710 C CA . SER A 1 88 ? -28.829 -13.707 40.180 1.00 90.44 88 SER A CA 1
ATOM 711 C C . SER A 1 88 ? -27.495 -14.028 39.496 1.00 90.44 88 SER A C 1
ATOM 713 O O . SER A 1 88 ? -26.985 -13.231 38.708 1.00 90.44 88 SER A O 1
ATOM 715 N N . ILE A 1 89 ? -26.958 -15.229 39.731 1.00 89.38 89 ILE A N 1
ATOM 716 C CA . ILE A 1 89 ? -25.728 -15.706 39.072 1.00 89.38 89 ILE A CA 1
ATOM 717 C C . ILE A 1 89 ? -25.858 -15.639 37.540 1.00 89.38 89 ILE A C 1
ATOM 719 O O . ILE A 1 89 ? -24.938 -1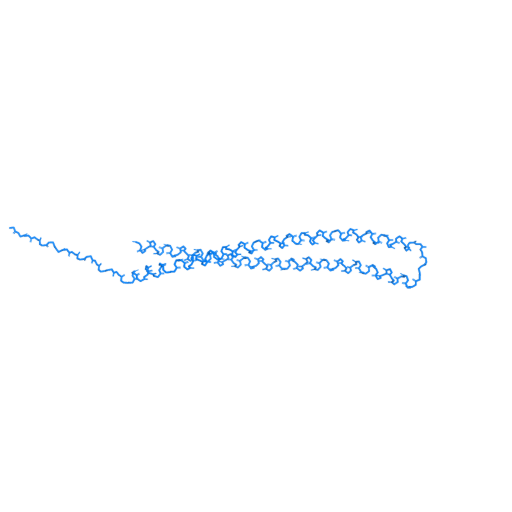5.182 36.866 1.00 89.38 89 ILE A O 1
ATOM 723 N N . ASN A 1 90 ? -27.020 -16.009 36.992 1.00 91.50 90 ASN A N 1
ATOM 724 C CA . ASN A 1 90 ? -27.282 -15.924 35.551 1.00 91.50 90 ASN A CA 1
ATOM 725 C C . ASN A 1 90 ? -27.264 -14.471 35.047 1.00 91.50 90 ASN A C 1
ATOM 727 O O . ASN A 1 90 ? -26.763 -14.208 33.958 1.00 91.50 90 ASN A O 1
ATOM 731 N N . GLY A 1 91 ? -27.770 -13.521 35.840 1.00 88.75 91 GLY A N 1
ATOM 732 C CA . GLY A 1 91 ? -27.714 -12.094 35.508 1.00 88.75 91 GLY A CA 1
ATOM 733 C C . GLY A 1 91 ? -26.280 -11.560 35.471 1.00 88.75 91 GLY A C 1
ATOM 734 O O . GLY A 1 91 ? -25.926 -10.812 34.564 1.00 88.75 91 GLY A O 1
ATOM 735 N N . ILE A 1 92 ? -25.429 -12.000 36.404 1.00 88.19 92 ILE A N 1
ATOM 736 C CA . ILE A 1 92 ? -23.999 -11.652 36.417 1.00 88.19 92 ILE A CA 1
ATOM 737 C C . ILE A 1 92 ? -23.298 -12.202 35.167 1.00 88.19 92 ILE A C 1
ATOM 739 O O . ILE A 1 92 ? -22.519 -11.490 34.538 1.00 88.19 92 ILE A O 1
ATOM 743 N N . GLN A 1 93 ? -23.595 -13.444 34.773 1.00 92.12 93 GLN A N 1
ATOM 744 C CA . GLN A 1 93 ? -23.022 -14.056 33.568 1.00 92.12 93 GLN A CA 1
ATOM 745 C C . GLN A 1 93 ? -23.423 -13.310 32.289 1.00 92.12 93 GLN A C 1
ATOM 747 O O . GLN A 1 93 ? -22.573 -13.058 31.439 1.00 92.12 93 GLN A O 1
ATOM 752 N N . GLN A 1 94 ? -24.694 -12.917 32.160 1.00 90.56 94 GLN A N 1
ATOM 753 C CA . GLN A 1 94 ? -25.168 -12.132 31.014 1.00 90.56 94 GLN A CA 1
ATOM 754 C C . GLN A 1 94 ? -24.484 -10.765 30.940 1.00 90.56 94 GLN A C 1
ATOM 756 O O . GLN A 1 94 ? -24.051 -10.355 29.865 1.00 90.56 94 GLN A O 1
ATOM 761 N N . TRP A 1 95 ? -24.334 -10.089 32.080 1.00 89.75 95 TRP A N 1
ATOM 762 C CA . TRP A 1 95 ? -23.619 -8.818 32.156 1.00 89.75 95 TRP A CA 1
ATOM 763 C C . TRP A 1 95 ? -22.147 -8.963 31.744 1.00 89.75 95 TRP A C 1
ATOM 765 O O . TRP A 1 95 ? -21.660 -8.200 30.913 1.00 89.75 95 TRP A O 1
ATOM 775 N N . GLN A 1 96 ? -21.452 -9.988 32.251 1.00 90.25 96 GLN A N 1
ATOM 776 C CA . GLN A 1 96 ? -20.068 -10.279 31.857 1.00 90.25 96 GLN A CA 1
ATOM 777 C C . GLN A 1 96 ? -19.947 -10.581 30.361 1.00 90.25 96 GLN A C 1
ATOM 779 O O . GLN A 1 96 ? -19.002 -10.130 29.720 1.00 90.25 96 GLN A O 1
ATOM 784 N N . GLN A 1 97 ? -20.903 -11.317 29.791 1.00 93.69 97 GLN A N 1
ATOM 785 C CA . GLN A 1 97 ? -20.910 -11.623 28.364 1.00 93.69 97 GLN A CA 1
ATOM 786 C C . GLN A 1 97 ? -21.091 -10.360 27.512 1.00 93.69 97 GLN A C 1
ATOM 788 O O . GLN A 1 97 ? -20.398 -10.205 26.509 1.00 93.69 97 GLN A O 1
ATOM 793 N N . GLN A 1 98 ? -21.982 -9.450 27.913 1.00 91.81 98 GLN A N 1
ATOM 794 C CA . GLN A 1 98 ? -22.177 -8.168 27.228 1.00 91.81 98 GLN A CA 1
ATOM 795 C C . GLN A 1 98 ? -20.916 -7.303 27.300 1.00 91.81 98 GLN A C 1
ATOM 797 O O . GLN A 1 98 ? -20.461 -6.797 26.279 1.00 91.81 98 GLN A O 1
ATOM 802 N N . GLU A 1 99 ? -20.301 -7.193 28.478 1.00 90.44 99 GLU A N 1
ATOM 803 C CA . GLU A 1 99 ? -19.036 -6.475 28.656 1.00 90.44 99 GLU A CA 1
ATOM 804 C C . GLU A 1 99 ? -17.918 -7.062 27.776 1.00 90.44 99 GLU A C 1
ATOM 806 O O . GLU A 1 99 ? -17.177 -6.318 27.131 1.00 90.44 99 GLU A O 1
ATOM 811 N N . GLN A 1 100 ? -17.820 -8.393 27.701 1.00 93.50 100 GLN A N 1
ATOM 812 C CA . GLN A 1 100 ? -16.830 -9.075 26.868 1.00 93.50 100 GLN A CA 1
ATOM 813 C C . GLN A 1 100 ? -17.055 -8.791 25.378 1.00 93.50 100 GLN A C 1
ATOM 815 O O . GLN A 1 100 ? -16.109 -8.422 24.689 1.00 93.50 100 GLN A O 1
ATOM 820 N N . GLN A 1 101 ? -18.299 -8.871 24.892 1.00 93.25 101 GLN A N 1
ATOM 821 C CA . GLN A 1 101 ? -18.633 -8.584 23.489 1.00 93.25 101 GLN A CA 1
ATOM 822 C C . GLN A 1 101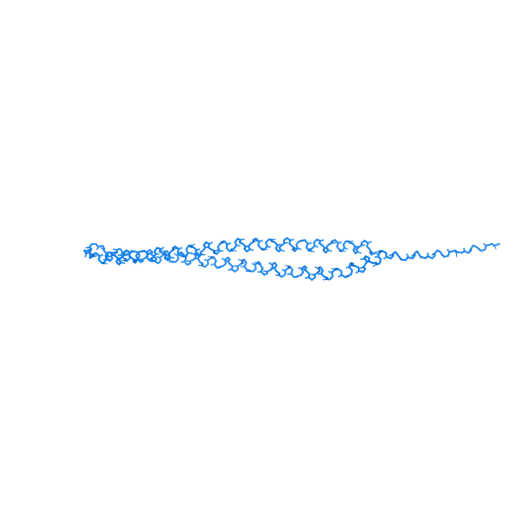 ? -18.218 -7.169 23.068 1.00 93.25 101 GLN A C 1
ATOM 824 O O . GLN A 1 101 ? -17.717 -6.967 21.961 1.00 93.25 101 GLN A O 1
ATOM 829 N N . LEU A 1 102 ? -18.377 -6.191 23.963 1.00 90.38 102 LEU A N 1
ATOM 830 C CA . LEU A 1 102 ? -17.929 -4.821 23.725 1.00 90.38 102 LEU A CA 1
ATOM 831 C C . LEU A 1 102 ? -16.402 -4.721 23.588 1.00 90.38 102 LEU A C 1
ATOM 833 O O . LEU A 1 102 ? -15.899 -3.955 22.767 1.00 90.38 102 LEU A O 1
ATOM 837 N N . MET A 1 103 ? -15.650 -5.475 24.392 1.00 90.19 103 MET A N 1
ATOM 838 C CA . MET A 1 103 ? -14.183 -5.508 24.317 1.00 90.19 103 MET A CA 1
ATOM 839 C C . MET A 1 103 ? -13.677 -6.258 23.080 1.00 90.19 103 MET A C 1
ATOM 841 O O . MET A 1 103 ? -12.689 -5.840 22.467 1.00 90.19 103 MET A O 1
ATOM 845 N N . ASP A 1 104 ? -14.357 -7.337 22.697 1.00 94.81 104 ASP A N 1
ATOM 846 C CA . ASP A 1 104 ? -14.022 -8.135 21.517 1.00 94.81 104 ASP A CA 1
ATOM 847 C C . ASP A 1 104 ? -14.155 -7.288 20.249 1.00 94.81 104 ASP A C 1
ATOM 849 O O . ASP A 1 104 ? -13.199 -7.189 19.478 1.00 94.81 104 ASP A O 1
ATOM 853 N N . ARG A 1 105 ? -15.269 -6.559 20.096 1.00 91.69 105 ARG A N 1
ATOM 854 C CA . ARG A 1 105 ? -15.479 -5.636 18.969 1.00 91.69 105 ARG A CA 1
ATOM 855 C C . ARG A 1 105 ? -14.379 -4.576 18.860 1.00 91.69 105 ARG A C 1
ATOM 857 O O . ARG A 1 105 ? -13.847 -4.338 17.777 1.00 91.69 105 ARG A O 1
ATOM 864 N N . GLN A 1 106 ? -13.977 -3.973 19.980 1.00 91.06 106 GLN A N 1
ATOM 865 C CA . GLN A 1 106 ? -12.874 -3.008 19.987 1.00 91.06 106 GLN A CA 1
ATOM 866 C C . GLN A 1 106 ? -11.550 -3.650 19.550 1.00 91.06 106 GLN A C 1
ATOM 868 O O . GLN A 1 106 ? -10.728 -3.016 18.881 1.00 91.06 106 GLN A O 1
ATOM 873 N N . THR A 1 107 ? -11.320 -4.900 19.946 1.00 94.62 107 THR A N 1
ATOM 874 C CA . THR A 1 107 ? -10.124 -5.647 19.553 1.00 94.62 107 THR A CA 1
ATOM 875 C C . THR A 1 107 ? -10.138 -5.919 18.048 1.00 94.62 107 THR A C 1
ATOM 877 O O . THR A 1 107 ? -9.125 -5.693 17.386 1.00 94.62 107 THR A O 1
ATOM 880 N N . GLU A 1 108 ? -11.280 -6.318 17.486 1.00 95.81 108 GLU A N 1
ATOM 881 C CA . GLU A 1 108 ? -11.452 -6.536 16.045 1.00 95.81 108 GLU A CA 1
ATOM 882 C C . GLU A 1 108 ? -11.166 -5.275 15.226 1.00 95.81 108 GLU A C 1
ATOM 884 O O . GLU A 1 108 ? -10.398 -5.340 14.263 1.00 95.81 108 GLU A O 1
ATOM 889 N N . LEU A 1 109 ? -11.704 -4.122 15.635 1.00 94.44 109 LEU A N 1
ATOM 890 C CA . LEU A 1 109 ? -11.469 -2.848 14.949 1.00 94.44 109 LEU A CA 1
ATOM 891 C C . LEU A 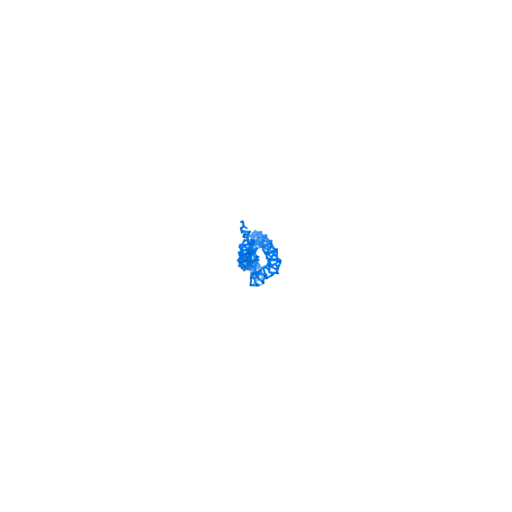1 109 ? -9.986 -2.452 14.971 1.00 94.44 109 LEU A C 1
ATOM 893 O O . LEU A 1 109 ? -9.413 -2.120 13.934 1.00 94.44 109 LEU A O 1
ATOM 897 N N . ARG A 1 110 ? -9.312 -2.587 16.120 1.00 94.12 110 ARG A N 1
ATOM 898 C CA . ARG A 1 110 ? -7.865 -2.318 16.219 1.00 94.12 110 ARG A CA 1
ATOM 899 C C . ARG A 1 110 ? -7.043 -3.246 15.330 1.00 94.12 110 ARG A C 1
ATOM 901 O O . ARG A 1 110 ? -6.104 -2.793 14.675 1.00 94.12 110 ARG A O 1
ATOM 908 N N . LEU A 1 111 ? -7.381 -4.535 15.300 1.00 96.44 111 LEU A N 1
ATOM 909 C CA . LEU A 1 111 ? -6.719 -5.505 14.427 1.00 96.44 111 LEU A CA 1
ATOM 910 C C . LEU A 1 111 ? -6.958 -5.178 12.950 1.00 96.44 111 LEU A C 1
ATOM 912 O O . LEU A 1 111 ? -6.047 -5.338 12.139 1.00 96.44 111 LEU A O 1
ATOM 916 N N . HIS A 1 112 ? -8.150 -4.702 12.593 1.00 96.88 112 HIS A N 1
ATOM 917 C CA . HIS A 1 112 ? -8.452 -4.257 11.238 1.00 96.88 112 HIS A CA 1
ATOM 918 C C . HIS A 1 112 ? -7.564 -3.076 10.821 1.00 96.88 112 HIS A C 1
ATOM 920 O O . HIS A 1 112 ? -6.874 -3.172 9.804 1.00 96.88 112 HIS A O 1
ATOM 926 N N . THR A 1 113 ? -7.473 -2.024 11.641 1.00 96.56 113 THR A N 1
ATOM 927 C CA . THR A 1 113 ? -6.586 -0.877 11.381 1.00 96.56 113 THR A CA 1
ATOM 928 C C . THR A 1 113 ? -5.117 -1.299 11.274 1.00 96.56 113 THR A C 1
ATOM 930 O O . THR A 1 113 ? -4.390 -0.820 10.405 1.00 96.56 113 THR A O 1
ATOM 933 N N . GLN A 1 114 ? -4.657 -2.232 12.114 1.00 96.50 114 GLN A N 1
ATOM 934 C CA . GLN A 1 114 ? -3.290 -2.764 12.027 1.00 96.50 114 GLN A CA 1
ATOM 935 C C . GLN A 1 114 ? -3.033 -3.502 10.708 1.00 96.50 114 GLN A C 1
ATOM 937 O O . GLN A 1 114 ? -1.982 -3.309 10.097 1.00 96.50 114 GLN A O 1
ATOM 942 N N . ARG A 1 115 ? -3.986 -4.316 10.236 1.00 97.50 115 ARG A N 1
ATOM 943 C CA . ARG A 1 115 ? -3.874 -5.003 8.939 1.00 97.50 115 ARG A CA 1
ATOM 944 C C . ARG A 1 115 ? -3.779 -4.008 7.787 1.00 97.50 115 ARG A C 1
ATOM 946 O O . ARG A 1 115 ? -2.884 -4.149 6.961 1.00 97.50 115 ARG A O 1
ATOM 953 N N . LEU A 1 116 ? -4.626 -2.977 7.777 1.00 97.44 116 LEU A N 1
ATOM 954 C CA . LEU A 1 116 ? -4.582 -1.932 6.749 1.00 97.44 116 LEU A CA 1
ATOM 955 C C . LEU A 1 116 ? -3.230 -1.206 6.717 1.00 97.44 116 LEU A C 1
ATOM 957 O O . LEU A 1 116 ? -2.696 -0.947 5.640 1.00 97.44 116 LEU A O 1
ATOM 961 N N . ASN A 1 117 ? -2.642 -0.924 7.882 1.00 96.88 117 ASN A N 1
ATOM 962 C CA . ASN A 1 117 ? -1.312 -0.318 7.964 1.00 96.88 117 ASN A CA 1
ATOM 963 C C . ASN A 1 117 ? -0.215 -1.229 7.388 1.00 96.88 117 ASN A C 1
ATOM 965 O O . ASN A 1 117 ? 0.614 -0.769 6.605 1.00 96.88 117 ASN A O 1
ATOM 969 N N . LEU A 1 118 ? -0.239 -2.529 7.697 1.00 97.81 118 LEU A N 1
ATOM 970 C CA . LEU A 1 118 ? 0.706 -3.494 7.116 1.00 97.81 118 LEU A CA 1
ATOM 971 C C . LEU A 1 118 ? 0.545 -3.615 5.594 1.00 97.81 118 LEU A C 1
ATOM 973 O O . LEU A 1 118 ? 1.523 -3.717 4.851 1.00 97.81 118 LEU A O 1
ATOM 977 N N . GLU A 1 119 ? -0.691 -3.607 5.102 1.00 97.19 119 GLU A N 1
ATOM 978 C CA . GLU A 1 119 ? -0.961 -3.596 3.665 1.00 97.19 119 GLU A CA 1
ATOM 979 C C . GLU A 1 119 ? -0.427 -2.311 3.013 1.00 97.19 119 GLU A C 1
ATOM 981 O O . GLU A 1 119 ? 0.172 -2.379 1.937 1.00 97.19 119 GLU A O 1
ATOM 986 N N . LEU A 1 120 ? -0.585 -1.154 3.667 1.00 98.00 120 LEU A N 1
ATOM 987 C CA . LEU A 1 120 ? -0.070 0.129 3.186 1.00 98.00 120 LEU A CA 1
ATOM 988 C C . LEU A 1 120 ? 1.458 0.110 3.074 1.00 98.00 120 LEU A C 1
ATOM 990 O O . LEU A 1 120 ? 1.999 0.558 2.064 1.00 98.00 120 LEU A O 1
ATOM 994 N N . GLU A 1 121 ? 2.161 -0.433 4.067 1.00 97.81 121 GLU A N 1
ATOM 995 C CA . GLU A 1 121 ? 3.621 -0.585 4.027 1.00 97.81 121 GLU A CA 1
ATOM 996 C C . GLU A 1 121 ? 4.067 -1.439 2.833 1.00 97.81 121 GLU A C 1
ATOM 998 O O . GLU A 1 121 ? 4.952 -1.040 2.068 1.00 97.81 121 GLU A O 1
ATOM 1003 N N . ASN A 1 122 ? 3.406 -2.578 2.608 1.00 97.00 122 ASN A N 1
ATOM 1004 C CA . ASN A 1 122 ? 3.675 -3.437 1.453 1.00 97.00 122 ASN A CA 1
ATOM 1005 C C . ASN A 1 122 ? 3.426 -2.710 0.124 1.00 97.00 122 ASN A C 1
ATOM 1007 O O . ASN A 1 122 ? 4.211 -2.834 -0.820 1.00 97.00 122 ASN A O 1
ATOM 1011 N N . GLN A 1 123 ? 2.358 -1.920 0.048 1.00 97.12 123 GLN A N 1
ATOM 1012 C CA . GLN A 1 123 ? 2.028 -1.145 -1.140 1.00 97.12 123 GLN A CA 1
ATOM 1013 C C . GLN A 1 123 ? 3.056 -0.033 -1.405 1.00 97.12 123 GLN A C 1
ATOM 1015 O O . GLN A 1 123 ? 3.455 0.195 -2.547 1.00 97.12 123 GLN A O 1
ATOM 1020 N N . GLN A 1 124 ? 3.567 0.614 -0.356 1.00 97.50 124 GLN A N 1
ATOM 1021 C CA . GLN A 1 124 ? 4.652 1.589 -0.473 1.00 97.50 124 GLN A CA 1
ATOM 1022 C C . GLN A 1 124 ? 5.956 0.953 -0.968 1.00 97.50 124 GLN A C 1
ATOM 1024 O O . GLN A 1 124 ? 6.685 1.584 -1.738 1.00 97.50 124 GLN A O 1
ATOM 1029 N N . LEU A 1 125 ? 6.261 -0.283 -0.560 1.00 97.38 125 LEU A N 1
ATOM 1030 C CA . LEU A 1 125 ? 7.415 -1.020 -1.082 1.00 97.38 125 LEU A CA 1
ATOM 1031 C C . LEU A 1 125 ? 7.272 -1.280 -2.586 1.00 97.38 125 LEU A C 1
ATOM 1033 O O . LEU A 1 125 ? 8.175 -0.927 -3.344 1.00 97.38 125 LEU A O 1
ATOM 1037 N N . ARG A 1 126 ? 6.112 -1.774 -3.034 1.00 96.25 126 ARG A N 1
ATOM 1038 C CA . ARG A 1 126 ? 5.823 -1.979 -4.466 1.00 96.25 126 ARG A CA 1
ATOM 1039 C C . ARG A 1 126 ? 5.937 -0.686 -5.268 1.00 96.25 126 ARG A C 1
ATOM 1041 O O . ARG A 1 126 ? 6.584 -0.657 -6.312 1.00 96.25 126 ARG A O 1
ATOM 1048 N N . ALA A 1 127 ? 5.388 0.415 -4.756 1.00 97.62 127 ALA A N 1
ATOM 1049 C CA . ALA A 1 127 ? 5.507 1.716 -5.407 1.00 97.62 127 ALA A CA 1
ATOM 1050 C C . ALA A 1 127 ? 6.976 2.150 -5.568 1.00 97.62 127 ALA A C 1
ATOM 1052 O O . ALA A 1 127 ? 7.358 2.666 -6.621 1.00 97.62 127 ALA A O 1
ATOM 1053 N N . ARG A 1 128 ? 7.829 1.905 -4.562 1.00 97.75 128 ARG A N 1
ATOM 1054 C CA . ARG A 1 128 ? 9.274 2.184 -4.647 1.00 97.75 128 ARG A CA 1
ATOM 1055 C C . ARG A 1 128 ? 9.955 1.326 -5.712 1.00 97.75 128 ARG A C 1
ATOM 1057 O O . ARG A 1 128 ? 10.775 1.856 -6.457 1.00 97.75 128 ARG A O 1
ATOM 1064 N N . GLU A 1 129 ? 9.611 0.047 -5.820 1.00 97.25 129 GLU A N 1
ATOM 1065 C CA . GLU A 1 129 ? 10.139 -0.849 -6.860 1.00 97.25 129 GLU A CA 1
ATOM 1066 C C . GLU A 1 129 ? 9.752 -0.378 -8.268 1.00 97.25 129 GLU A C 1
ATOM 1068 O O . GLU A 1 129 ? 10.601 -0.251 -9.149 1.00 97.25 129 GLU A O 1
ATOM 1073 N N . VAL A 1 130 ? 8.488 -0.013 -8.487 1.00 97.62 130 VAL A N 1
ATOM 1074 C CA . VAL A 1 130 ? 8.055 0.503 -9.795 1.00 97.62 130 VAL A CA 1
ATOM 1075 C C . VAL A 1 130 ? 8.752 1.832 -10.120 1.00 97.62 130 VAL A C 1
ATOM 1077 O O . VAL A 1 130 ? 9.151 2.065 -11.265 1.00 97.62 130 VAL A O 1
ATOM 1080 N N . GLN A 1 131 ? 8.987 2.691 -9.123 1.00 97.81 131 GLN A N 1
ATOM 1081 C CA . GLN A 1 131 ? 9.752 3.927 -9.311 1.00 97.81 131 GLN A CA 1
ATOM 1082 C C . GLN A 1 131 ? 11.225 3.674 -9.661 1.00 97.81 131 GLN A C 1
ATOM 1084 O O . GLN A 1 131 ? 11.786 4.401 -10.489 1.00 97.81 131 GLN A O 1
ATOM 1089 N N . THR A 1 132 ? 11.878 2.676 -9.059 1.00 98.06 132 THR A N 1
ATOM 1090 C CA . THR A 1 132 ? 13.266 2.335 -9.409 1.00 98.06 132 THR A CA 1
ATOM 1091 C C . THR A 1 132 ? 13.348 1.759 -10.820 1.00 98.06 132 THR A C 1
ATOM 1093 O O . THR A 1 132 ? 14.227 2.172 -11.584 1.00 98.06 132 THR A O 1
ATOM 1096 N N . GLU A 1 133 ? 12.396 0.909 -11.218 1.00 97.81 133 GLU A N 1
ATOM 1097 C CA . GLU A 1 133 ? 12.264 0.423 -12.597 1.00 97.81 133 GLU A CA 1
ATOM 1098 C C . GLU A 1 133 ? 12.063 1.573 -13.592 1.00 97.81 133 GLU A C 1
ATOM 1100 O O . GLU A 1 133 ? 12.719 1.615 -14.637 1.00 97.81 133 GLU A O 1
ATOM 1105 N N . LEU A 1 134 ? 11.192 2.536 -13.272 1.00 98.25 134 LEU A N 1
ATOM 1106 C CA . LEU A 1 134 ? 10.945 3.697 -14.124 1.00 98.25 134 LEU A CA 1
ATOM 1107 C C . LEU A 1 134 ? 12.221 4.523 -14.323 1.00 98.25 134 LEU A C 1
ATOM 1109 O O . LEU A 1 134 ? 12.572 4.844 -15.459 1.00 98.25 134 LEU A O 1
ATOM 1113 N N . ARG A 1 135 ? 12.959 4.809 -13.243 1.00 98.12 135 ARG A N 1
ATOM 1114 C CA . ARG A 1 135 ? 14.243 5.528 -13.316 1.00 98.12 135 ARG A CA 1
ATOM 1115 C C . ARG A 1 135 ? 15.268 4.773 -14.159 1.00 98.12 135 ARG A C 1
ATOM 1117 O O . ARG A 1 135 ? 15.986 5.385 -14.948 1.00 98.12 135 ARG A O 1
ATOM 1124 N N . ALA A 1 136 ? 15.338 3.449 -14.025 1.00 97.69 136 ALA A N 1
ATOM 1125 C CA . ALA A 1 136 ? 16.210 2.626 -14.857 1.00 97.69 136 ALA A CA 1
ATOM 1126 C C . ALA A 1 136 ? 15.808 2.705 -16.340 1.00 97.69 136 ALA A C 1
ATOM 1128 O O . ALA A 1 136 ? 16.674 2.865 -17.201 1.00 97.69 136 ALA A O 1
ATOM 1129 N N . SER A 1 137 ? 14.506 2.672 -16.637 1.00 96.81 137 SER A N 1
ATOM 1130 C CA . SER A 1 137 ? 13.976 2.816 -17.997 1.00 96.81 137 SER A CA 1
ATOM 1131 C C . SER A 1 137 ? 14.257 4.198 -18.599 1.00 96.81 137 SER A C 1
ATOM 1133 O O . SER A 1 137 ? 14.563 4.285 -19.786 1.00 96.81 137 SER A O 1
ATOM 1135 N N . GLN A 1 138 ? 14.177 5.268 -17.806 1.00 97.25 138 GLN A N 1
ATOM 1136 C CA . GLN A 1 138 ? 14.506 6.632 -18.236 1.00 97.25 138 GLN A CA 1
ATOM 1137 C C . GLN A 1 138 ? 15.994 6.756 -18.581 1.00 97.25 138 GLN A C 1
ATOM 1139 O O . GLN A 1 138 ? 16.329 7.124 -19.703 1.00 97.25 138 GLN A O 1
ATOM 1144 N N . ARG A 1 139 ? 16.886 6.300 -17.692 1.00 97.75 139 ARG A N 1
ATOM 1145 C CA . ARG A 1 139 ? 18.338 6.258 -17.958 1.00 97.75 139 ARG A CA 1
ATOM 1146 C C . ARG A 1 139 ? 18.684 5.426 -19.192 1.00 97.75 139 ARG A C 1
ATOM 1148 O O . ARG A 1 139 ? 19.612 5.734 -19.932 1.00 97.75 139 ARG A O 1
ATOM 1155 N N . ALA A 1 140 ? 17.963 4.330 -19.408 1.00 96.00 140 ALA A N 1
ATOM 1156 C CA . ALA A 1 140 ? 18.144 3.467 -20.566 1.00 96.00 140 ALA A CA 1
ATOM 1157 C C . ALA A 1 140 ? 17.753 4.159 -21.885 1.00 96.00 140 ALA A C 1
ATOM 1159 O O . ALA A 1 140 ? 18.343 3.837 -22.917 1.00 96.00 140 ALA A O 1
ATOM 1160 N N . LEU A 1 141 ? 16.785 5.079 -21.859 1.00 96.75 141 LEU A N 1
ATOM 1161 C CA . LEU A 1 141 ? 16.422 5.929 -22.995 1.00 96.75 141 LEU A CA 1
ATOM 1162 C C . LEU A 1 141 ? 17.415 7.071 -23.194 1.00 96.75 141 LEU A C 1
ATOM 1164 O O . LEU A 1 141 ? 17.831 7.296 -24.323 1.00 96.75 141 LEU A O 1
ATOM 1168 N N . GLU A 1 142 ? 17.858 7.724 -22.119 1.00 96.75 142 GLU A N 1
ATOM 1169 C CA . GLU A 1 142 ? 18.908 8.753 -22.170 1.00 96.75 142 GLU A CA 1
ATOM 1170 C C . GLU A 1 142 ? 20.182 8.205 -22.825 1.00 96.75 142 GLU A C 1
ATOM 1172 O O . GLU A 1 142 ? 20.713 8.806 -23.751 1.00 96.75 142 GLU A O 1
ATOM 1177 N N . LYS A 1 143 ? 20.619 6.999 -22.434 1.00 96.12 143 LYS A N 1
ATOM 1178 C CA . LYS A 1 143 ? 21.768 6.327 -23.061 1.00 96.12 143 LYS A CA 1
ATOM 1179 C C . LYS A 1 143 ? 21.573 6.082 -24.558 1.00 96.12 143 LYS A C 1
ATOM 1181 O O . LYS A 1 143 ? 22.523 6.241 -25.317 1.00 96.12 143 LYS A O 1
ATOM 1186 N N . LEU A 1 144 ? 20.371 5.685 -24.987 1.00 94.94 144 LEU A N 1
ATOM 1187 C CA . LEU A 1 144 ? 20.075 5.517 -26.414 1.00 94.94 144 LEU A CA 1
ATOM 1188 C C . LEU A 1 144 ? 20.054 6.860 -27.148 1.00 94.94 144 LEU A C 1
ATOM 1190 O O . LEU A 1 144 ? 20.530 6.925 -28.275 1.00 94.94 144 LEU A O 1
ATOM 1194 N N . ALA A 1 145 ? 19.542 7.918 -26.519 1.00 93.62 145 ALA A N 1
ATOM 1195 C CA . ALA A 1 145 ? 19.550 9.261 -27.085 1.00 93.62 145 ALA A CA 1
ATOM 1196 C C . ALA A 1 145 ? 20.985 9.772 -27.281 1.00 93.62 145 ALA A C 1
ATOM 1198 O O . ALA A 1 145 ? 21.315 10.196 -28.383 1.00 93.62 145 ALA A O 1
ATOM 1199 N N . CYS A 1 146 ? 21.859 9.618 -26.279 1.00 94.69 146 CYS A N 1
ATOM 1200 C CA . CYS A 1 146 ? 23.278 9.957 -26.409 1.00 94.69 146 CYS A CA 1
ATOM 1201 C C . CYS A 1 146 ? 23.965 9.138 -27.514 1.00 94.69 146 CYS A C 1
ATOM 1203 O O . CYS A 1 146 ? 24.710 9.693 -28.311 1.00 94.69 146 CYS A O 1
ATOM 1205 N N . LEU A 1 147 ? 23.695 7.828 -27.608 1.00 93.19 147 LEU A N 1
ATOM 1206 C CA . LEU A 1 147 ? 24.240 6.998 -28.691 1.00 93.19 147 LEU A CA 1
ATOM 1207 C C . LEU A 1 147 ? 23.755 7.468 -30.066 1.00 93.19 147 LEU A C 1
ATOM 1209 O O . LEU A 1 147 ? 24.546 7.554 -31.001 1.00 93.19 147 LEU A O 1
ATOM 1213 N N . ARG A 1 148 ? 22.474 7.826 -30.187 1.00 92.12 148 ARG A N 1
ATOM 1214 C CA . ARG A 1 148 ? 21.914 8.392 -31.417 1.00 92.12 148 ARG A CA 1
ATOM 1215 C C . ARG A 1 148 ? 22.611 9.696 -31.804 1.00 92.12 148 ARG A C 1
ATOM 1217 O O . ARG A 1 148 ? 22.900 9.880 -32.976 1.00 92.12 148 ARG A O 1
ATOM 1224 N N . GLU A 1 149 ? 22.895 10.568 -30.841 1.00 91.62 149 GLU A N 1
ATOM 1225 C CA . GLU A 1 149 ? 23.632 11.819 -31.067 1.00 91.62 149 GLU A CA 1
ATOM 1226 C C . GLU A 1 149 ? 25.075 11.571 -31.518 1.00 91.62 149 GLU A C 1
ATOM 1228 O O . GLU A 1 149 ? 25.564 12.295 -32.373 1.00 91.62 149 GLU A O 1
ATOM 1233 N N . THR A 1 150 ? 25.745 10.533 -31.001 1.00 90.75 150 THR A N 1
ATOM 1234 C CA . THR A 1 150 ? 27.102 10.164 -31.454 1.00 90.75 150 THR A CA 1
ATOM 1235 C C . THR A 1 150 ? 27.136 9.488 -32.825 1.00 90.75 150 THR A C 1
ATOM 1237 O O . THR A 1 150 ? 28.186 9.450 -33.460 1.00 90.75 150 THR A O 1
ATOM 1240 N N . LEU A 1 151 ? 26.013 8.902 -33.253 1.00 85.56 151 LEU A N 1
ATOM 1241 C CA . LEU A 1 151 ? 25.879 8.218 -34.540 1.00 85.56 151 LEU A CA 1
ATOM 1242 C C . LEU A 1 151 ? 25.358 9.140 -35.652 1.00 85.56 151 LEU A C 1
ATOM 1244 O O . LEU A 1 151 ? 25.480 8.760 -36.818 1.00 85.56 151 LEU A O 1
ATOM 1248 N N . ALA A 1 152 ? 24.793 10.302 -35.304 1.00 74.44 152 ALA A N 1
ATOM 1249 C CA . ALA A 1 152 ? 24.401 11.369 -36.229 1.00 74.44 152 ALA A CA 1
ATOM 1250 C C . ALA A 1 152 ? 25.638 12.095 -36.779 1.00 74.44 152 ALA A C 1
ATOM 1252 O O . ALA A 1 152 ? 25.676 12.318 -38.008 1.00 74.44 152 ALA A O 1
#

InterPro domains:
  IPR053716 Flagellar assembly and chemotaxis effector [G3DSA:1.10.287.1700] (21-152)

Sequence (152 aa):
MRRRVAVEEAAPDPDPQRDALVEVVALLTPLRERRKNSLERRCREEQEQISRMQAAIELAEQECVEDLRQQRQERKALALQCEGQVMSINGIQQWQQQEQQLMDRQTELRLHTQRLNLELENQQLRAREVQTELRASQRALEKLACLRETLA

Radius of gyration: 35.86 Å; chains: 1; bounding box: 80×39×114 Å

Foldseek 3Di:
DDDDDPPPPDDPDDDVVLVVLLVVLVVVQVVLVVVLVVLVVVLVVLVVVLVVLVVVLVVLVVVLVVLVVVLVVVVVVLCVVPPPDDDDPVRVVVSVVVNVVSVVVSVVSVVVSVVSVVVSVVSVVVSVVSVVVSVVSVVVNVVSVVVNVVSD

Organism: NCBI:txid200452